Protein AF-A0A7S0WVF1-F1 (afdb_monomer)

Secondary structure (DSSP, 8-state):
-HHHHHHHHHHHHHHSSHHHHHHHHHHHHHHHHHHHHHHHTT-HHHHHHHHHHHHHHHHHHGGGGGGGHHHHHHHHHHHHH-TTSHHHHHHHHHHHHHHHHHTT------

Radius of gyration: 13.47 Å; Cα contacts (8 Å, |Δi|>4): 106; chains: 1; bounding box: 27×37×36 Å

pLDDT: mean 77.47, std 12.32, range [35.38, 89.81]

InterPro domains:
  IPR011989 Armadillo-like helical [G3DSA:1.25.10.10] (1-110)
  IPR016024 Armadillo-type fold [SSF48371] (3-109)
  IPR058584 Importin subunit beta-1/Transportin-1-like, TPR repeats [PF25574] (3-107)

Organism: NCBI:txid1411642

Structure (mmCIF, N/CA/C/O backbone):
data_AF-A0A7S0WVF1-F1
#
_entry.id   AF-A0A7S0WVF1-F1
#
loop_
_atom_site.group_PDB
_atom_site.id
_atom_site.type_symbol
_atom_site.label_atom_id
_atom_site.label_alt_id
_atom_site.label_comp_id
_atom_site.label_asym_id
_atom_site.label_entity_id
_atom_site.label_seq_id
_atom_site.pdbx_PDB_ins_code
_atom_site.Cartn_x
_atom_site.Cartn_y
_atom_site.Cartn_z
_atom_site.occupancy
_atom_site.B_iso_or_equiv
_atom_site.auth_seq_id
_atom_site.auth_comp_id
_atom_site.auth_asym_id
_atom_site.auth_atom_id
_atom_site.pdbx_PDB_model_num
ATOM 1 N N . GLY A 1 1 ? 12.583 8.312 -4.650 1.00 52.84 1 GLY A N 1
ATOM 2 C CA . GLY A 1 1 ? 13.574 8.838 -3.700 1.00 52.84 1 GLY A CA 1
ATOM 3 C C . GLY A 1 1 ? 12.963 9.369 -2.409 1.00 52.84 1 GLY A C 1
ATOM 4 O O . GLY A 1 1 ? 12.076 8.758 -1.831 1.00 52.84 1 GLY A O 1
ATOM 5 N N . LEU A 1 2 ? 13.446 10.523 -1.929 1.00 63.12 2 LEU A N 1
ATOM 6 C CA . LEU A 1 2 ? 13.332 10.927 -0.513 1.00 63.12 2 LEU A CA 1
ATOM 7 C C . LEU A 1 2 ? 11.907 11.205 -0.007 1.00 63.12 2 LEU A C 1
ATOM 9 O O . LEU A 1 2 ? 11.611 10.891 1.136 1.00 63.12 2 LEU A O 1
ATOM 13 N N . LEU A 1 3 ? 11.032 11.779 -0.837 1.00 64.44 3 LEU A N 1
ATOM 14 C CA . LEU A 1 3 ? 9.701 12.238 -0.409 1.00 64.44 3 LEU A CA 1
ATOM 15 C C . LEU A 1 3 ? 8.715 11.077 -0.201 1.00 64.44 3 LEU A C 1
ATOM 17 O O . LEU A 1 3 ? 7.878 11.108 0.695 1.00 64.44 3 LEU A O 1
ATOM 21 N N . CYS A 1 4 ? 8.833 10.029 -1.015 1.00 61.25 4 CYS A N 1
ATOM 22 C CA . CYS A 1 4 ? 7.987 8.851 -0.887 1.00 61.25 4 CYS A CA 1
ATOM 23 C C . CYS A 1 4 ? 8.503 7.905 0.210 1.00 61.25 4 CYS A C 1
ATOM 25 O O . CYS A 1 4 ? 7.710 7.383 0.987 1.00 61.25 4 CYS A O 1
ATOM 27 N N . GLY A 1 5 ? 9.830 7.809 0.377 1.00 63.06 5 GLY A N 1
ATOM 28 C CA . GLY A 1 5 ? 10.438 7.127 1.521 1.00 63.06 5 GLY A CA 1
ATOM 29 C C . GLY A 1 5 ? 10.099 7.781 2.867 1.00 63.06 5 GLY A C 1
ATOM 30 O O . GLY A 1 5 ? 9.786 7.079 3.825 1.00 63.06 5 GLY A O 1
ATOM 31 N N . THR A 1 6 ? 10.080 9.118 2.962 1.00 71.56 6 THR A N 1
ATOM 32 C CA . THR A 1 6 ? 9.617 9.790 4.190 1.00 71.56 6 THR A CA 1
ATOM 33 C C . THR A 1 6 ? 8.128 9.568 4.430 1.00 71.56 6 THR A C 1
ATOM 35 O O . THR A 1 6 ? 7.751 9.302 5.566 1.00 71.56 6 THR A O 1
ATOM 38 N N . LEU A 1 7 ? 7.288 9.602 3.389 1.00 64.88 7 LEU A N 1
ATOM 39 C CA . LEU A 1 7 ? 5.865 9.251 3.494 1.00 64.88 7 LEU A CA 1
ATOM 40 C C . LEU A 1 7 ? 5.660 7.821 4.004 1.00 64.88 7 LEU A C 1
ATOM 42 O O . LEU A 1 7 ? 4.883 7.627 4.933 1.00 64.88 7 LEU A O 1
ATOM 46 N N . GLN A 1 8 ? 6.386 6.843 3.460 1.00 66.19 8 GLN A N 1
ATOM 47 C CA . GLN A 1 8 ? 6.332 5.453 3.914 1.00 66.19 8 GLN A CA 1
ATOM 48 C C . GLN A 1 8 ? 6.675 5.341 5.406 1.00 66.19 8 GLN A C 1
ATOM 50 O O . GLN A 1 8 ? 5.918 4.741 6.167 1.00 66.19 8 GLN A O 1
ATOM 55 N N . VAL A 1 9 ? 7.784 5.950 5.839 1.00 72.69 9 VAL A N 1
ATOM 56 C CA . VAL A 1 9 ? 8.213 5.915 7.247 1.00 72.69 9 VAL A CA 1
ATOM 57 C C . VAL A 1 9 ? 7.201 6.619 8.150 1.00 72.69 9 VAL A C 1
ATOM 59 O O . VAL A 1 9 ? 6.922 6.128 9.239 1.00 72.69 9 VAL A O 1
ATOM 62 N N . ILE A 1 10 ? 6.616 7.732 7.706 1.00 72.81 10 ILE A N 1
ATOM 63 C CA . ILE A 1 10 ? 5.571 8.446 8.448 1.00 72.81 10 ILE A CA 1
ATOM 64 C C . ILE A 1 10 ? 4.326 7.566 8.594 1.00 72.81 10 ILE A C 1
ATOM 66 O O . ILE A 1 10 ? 3.825 7.432 9.704 1.00 72.81 10 ILE A O 1
ATOM 70 N N . ILE A 1 11 ? 3.856 6.930 7.517 1.00 68.56 11 ILE A N 1
ATOM 71 C CA . ILE A 1 11 ? 2.681 6.043 7.552 1.00 68.56 11 ILE A CA 1
ATOM 72 C C . ILE A 1 11 ? 2.929 4.859 8.493 1.00 68.56 11 ILE A C 1
ATOM 74 O O . ILE A 1 11 ? 2.068 4.537 9.306 1.00 68.56 11 ILE A O 1
ATOM 78 N N . GLN A 1 12 ? 4.115 4.247 8.436 1.00 70.75 12 GLN A N 1
ATOM 79 C CA . GLN A 1 12 ? 4.466 3.117 9.299 1.00 70.75 12 GLN A CA 1
ATOM 80 C C . GLN A 1 12 ? 4.604 3.529 10.771 1.00 70.75 12 GLN A C 1
ATOM 82 O O . GLN A 1 12 ? 4.009 2.904 11.641 1.00 70.75 12 GLN A O 1
ATOM 87 N N . ARG A 1 13 ? 5.351 4.598 11.065 1.00 69.12 13 ARG A N 1
ATOM 88 C CA . ARG A 1 13 ? 5.628 5.042 12.442 1.00 69.12 13 ARG A CA 1
ATOM 89 C C . ARG A 1 13 ? 4.419 5.681 13.119 1.00 69.12 13 ARG A C 1
ATOM 91 O O . ARG A 1 13 ? 4.204 5.456 14.301 1.00 69.12 13 ARG A O 1
ATOM 98 N N . LEU A 1 14 ? 3.622 6.458 12.386 1.00 62.50 14 LEU A N 1
ATOM 99 C CA . LEU A 1 14 ? 2.383 7.042 12.912 1.00 62.50 14 LEU A CA 1
ATOM 100 C C . LEU A 1 14 ? 1.217 6.044 12.913 1.00 62.50 14 LEU A C 1
ATOM 102 O O . LEU A 1 14 ? 0.206 6.290 13.558 1.00 62.50 14 LEU A O 1
ATOM 106 N N . GLY A 1 15 ? 1.332 4.922 12.201 1.00 60.00 15 GLY A N 1
ATOM 107 C CA . GLY A 1 15 ? 0.373 3.822 12.278 1.00 60.00 15 GLY A CA 1
ATOM 108 C C . GLY A 1 15 ? 0.525 2.949 13.531 1.00 60.00 15 GLY A C 1
ATOM 109 O O . GLY A 1 15 ? -0.417 2.244 13.886 1.00 60.00 15 GLY A O 1
ATOM 110 N N . GLU A 1 16 ? 1.682 2.999 14.202 1.00 66.69 16 GLU A N 1
ATOM 111 C CA . GLU A 1 16 ? 1.995 2.213 15.408 1.00 66.69 16 GLU A CA 1
ATOM 112 C C . GLU A 1 16 ? 1.367 2.798 16.692 1.00 66.69 16 GLU A C 1
ATOM 114 O O . GLU A 1 16 ? 1.127 2.060 17.647 1.00 66.69 16 GLU A O 1
ATOM 119 N N . GLU A 1 17 ? 1.061 4.101 16.723 1.00 69.81 17 GLU A N 1
ATOM 120 C CA . GLU A 1 17 ? 0.408 4.775 17.854 1.00 69.81 17 GLU A CA 1
ATOM 121 C C . GLU A 1 17 ? -1.088 5.013 17.586 1.00 69.81 17 GLU A C 1
ATOM 123 O O . GLU A 1 17 ? -1.475 5.676 16.626 1.00 69.81 17 GLU A O 1
ATOM 128 N N . GLU A 1 18 ? -1.960 4.545 18.485 1.00 60.78 18 GLU A N 1
ATOM 129 C CA . GLU A 1 18 ? -3.423 4.629 18.310 1.00 60.78 18 GLU A CA 1
ATOM 130 C C . GLU A 1 18 ? -3.936 6.080 18.170 1.00 60.78 18 GLU A C 1
ATOM 132 O O . GLU A 1 18 ? -4.901 6.344 17.452 1.00 60.78 18 GLU A O 1
ATOM 137 N N . GLN A 1 19 ? -3.261 7.047 18.807 1.00 63.47 19 GLN A N 1
ATOM 138 C CA . GLN A 1 19 ? -3.597 8.475 18.706 1.00 63.47 19 GLN A CA 1
ATOM 139 C C . GLN A 1 19 ? -3.296 9.077 17.327 1.00 63.47 19 GLN A C 1
ATOM 141 O O . GLN A 1 19 ? -4.019 9.969 16.882 1.00 63.47 19 GLN A O 1
ATOM 146 N N . THR A 1 20 ? -2.250 8.613 16.645 1.00 65.62 20 THR A N 1
ATOM 147 C CA . THR A 1 20 ? -1.801 9.150 15.350 1.00 65.62 20 THR A CA 1
ATOM 148 C C . THR A 1 20 ? -2.352 8.348 14.172 1.00 65.62 20 THR A C 1
ATOM 150 O O . THR A 1 20 ? -2.633 8.930 13.119 1.00 65.62 20 THR A O 1
ATOM 153 N N . LYS A 1 21 ? -2.670 7.067 14.382 1.00 71.19 21 LYS A N 1
ATOM 154 C CA . LYS A 1 21 ? -3.373 6.195 13.432 1.00 71.19 21 LYS A CA 1
ATOM 155 C C . LYS A 1 21 ? -4.664 6.815 12.895 1.00 71.19 21 LYS A C 1
ATOM 157 O O . LYS A 1 21 ? -4.885 6.818 11.687 1.00 71.19 21 LYS A O 1
ATOM 162 N N . GLN A 1 22 ? -5.493 7.404 13.760 1.00 74.00 22 GLN A N 1
ATOM 163 C CA . GLN A 1 22 ? -6.744 8.057 13.344 1.00 74.00 22 GLN A CA 1
ATOM 164 C C . GLN A 1 22 ? -6.510 9.247 12.400 1.00 74.00 22 GLN A C 1
ATOM 166 O O . GLN A 1 22 ? -7.252 9.419 11.434 1.00 74.00 22 GLN A O 1
ATOM 171 N N . ALA A 1 23 ? -5.461 10.042 12.628 1.00 76.62 23 ALA A N 1
ATOM 172 C CA . ALA A 1 23 ? -5.131 11.170 11.758 1.00 76.62 23 ALA A CA 1
ATOM 173 C C . ALA A 1 23 ? -4.669 10.700 10.368 1.00 76.62 23 ALA A C 1
ATOM 175 O O . ALA A 1 23 ? -5.058 11.279 9.353 1.00 76.62 23 ALA A O 1
ATOM 176 N N . VAL A 1 24 ? -3.886 9.617 10.306 1.00 74.69 24 VAL A N 1
ATOM 177 C CA . VAL A 1 24 ? -3.455 9.034 9.026 1.00 74.69 24 VAL A CA 1
ATOM 178 C C . VAL A 1 24 ? -4.633 8.392 8.290 1.00 74.69 24 VAL A C 1
ATOM 180 O O . VAL A 1 24 ? -4.753 8.563 7.079 1.00 74.69 24 VAL A O 1
ATOM 183 N N . LEU A 1 25 ? -5.552 7.730 9.000 1.00 80.06 25 LEU A N 1
ATOM 184 C CA . LEU A 1 25 ? -6.777 7.183 8.408 1.00 80.06 25 LEU A CA 1
ATOM 185 C C . LEU A 1 25 ? -7.667 8.280 7.806 1.00 80.06 25 LEU A C 1
ATOM 187 O O . LEU A 1 25 ? -8.171 8.102 6.699 1.00 80.06 25 LEU A O 1
ATOM 191 N N . GLN A 1 26 ? -7.797 9.439 8.461 1.00 84.88 26 GLN A N 1
ATOM 192 C CA . GLN A 1 26 ? -8.512 10.596 7.898 1.00 84.88 26 GLN A CA 1
ATOM 193 C C . GLN A 1 26 ? -7.854 11.139 6.621 1.00 84.88 26 GLN A C 1
ATOM 195 O O . GLN A 1 26 ? -8.545 11.617 5.724 1.00 84.88 26 GLN A O 1
ATOM 200 N N . ALA A 1 27 ? -6.526 11.054 6.519 1.00 83.81 27 ALA A N 1
ATOM 201 C CA . ALA A 1 27 ? -5.772 11.487 5.344 1.00 83.81 27 ALA A CA 1
ATOM 202 C C . ALA A 1 27 ? -5.612 10.394 4.267 1.00 83.81 27 ALA A C 1
ATOM 204 O O . ALA A 1 27 ? -5.112 10.685 3.178 1.00 83.81 27 ALA A O 1
ATOM 205 N N . SER A 1 28 ? -6.024 9.154 4.547 1.00 85.19 28 SER A N 1
ATOM 206 C CA . SER A 1 28 ? -5.718 7.970 3.731 1.00 85.19 28 SER A CA 1
ATOM 207 C C . SER A 1 28 ? -6.160 8.101 2.273 1.00 85.19 28 SER A C 1
ATOM 209 O O . SER A 1 28 ? -5.389 7.787 1.369 1.00 85.19 28 SER A O 1
ATOM 211 N N . GLU A 1 29 ? -7.351 8.647 2.026 1.00 85.06 29 GLU A N 1
ATOM 212 C CA . GLU A 1 29 ? -7.871 8.860 0.674 1.00 85.06 29 GLU A CA 1
ATOM 213 C C . GLU A 1 29 ? -7.020 9.867 -0.115 1.00 85.06 29 GLU A C 1
ATOM 215 O O . GLU A 1 29 ? -6.677 9.637 -1.276 1.00 85.06 29 GLU A O 1
ATOM 220 N N . SER A 1 30 ? -6.608 10.961 0.532 1.00 88.50 30 SER A N 1
ATOM 221 C CA . SER A 1 30 ? -5.739 11.971 -0.087 1.00 88.50 30 SER A CA 1
ATOM 222 C C . SER A 1 30 ? -4.350 11.407 -0.387 1.00 88.50 30 SER A C 1
ATOM 224 O O . SER A 1 30 ? -3.791 11.664 -1.455 1.00 88.50 30 SER A O 1
ATOM 226 N N . ILE A 1 31 ? -3.803 10.605 0.531 1.00 87.56 31 ILE A N 1
ATOM 227 C CA . ILE A 1 31 ? -2.514 9.928 0.351 1.00 87.56 31 ILE A CA 1
ATOM 228 C C . ILE A 1 31 ? -2.597 8.953 -0.827 1.00 87.56 31 ILE A C 1
ATOM 230 O O . ILE A 1 31 ? -1.741 8.996 -1.711 1.00 87.56 31 ILE A O 1
ATOM 234 N N . LEU A 1 32 ? -3.649 8.134 -0.897 1.00 89.69 32 LEU A N 1
ATOM 235 C CA . LEU A 1 32 ? -3.858 7.195 -1.995 1.00 89.69 32 LEU A CA 1
ATOM 236 C C . LEU A 1 32 ? -3.918 7.910 -3.352 1.00 89.69 32 LEU A C 1
ATOM 238 O O . LEU A 1 32 ? -3.234 7.503 -4.288 1.00 89.69 32 LEU A O 1
ATOM 242 N N . GLN A 1 33 ? -4.686 8.998 -3.465 1.00 89.69 33 GLN A N 1
ATOM 243 C CA . GLN A 1 33 ? -4.780 9.762 -4.714 1.00 89.69 33 GLN A CA 1
ATOM 244 C C . GLN A 1 33 ? -3.423 10.318 -5.171 1.00 89.69 33 GLN A C 1
ATOM 246 O O . GLN A 1 33 ? -3.133 10.340 -6.370 1.00 89.69 33 GLN A O 1
ATOM 251 N N . LEU A 1 34 ? -2.587 10.776 -4.234 1.00 87.31 34 LEU A N 1
ATOM 252 C CA . LEU A 1 34 ? -1.240 11.260 -4.542 1.00 87.31 34 LEU A CA 1
ATOM 253 C C . LEU A 1 34 ? -0.322 10.126 -5.005 1.00 87.31 34 LEU A C 1
ATOM 255 O O . LEU A 1 34 ? 0.400 10.300 -5.988 1.00 87.31 34 LEU A O 1
ATOM 259 N N . LEU A 1 35 ? -0.382 8.967 -4.343 1.00 86.69 35 LEU A N 1
ATOM 260 C CA . LEU A 1 35 ? 0.387 7.783 -4.729 1.00 86.69 35 LEU A CA 1
ATOM 261 C C . LEU A 1 35 ? -0.001 7.295 -6.129 1.00 86.69 35 LEU A C 1
ATOM 263 O O . LEU A 1 35 ? 0.879 7.058 -6.951 1.00 86.69 35 LEU A O 1
ATOM 267 N N . LEU A 1 36 ? -1.298 7.225 -6.441 1.00 87.62 36 LEU A N 1
ATOM 268 C CA . LEU A 1 36 ? -1.781 6.802 -7.761 1.00 87.62 36 LEU A CA 1
ATOM 269 C C . LEU A 1 36 ? -1.284 7.720 -8.884 1.00 87.62 36 LEU A C 1
ATOM 271 O O . LEU A 1 36 ? -0.747 7.234 -9.877 1.00 87.62 36 LEU A O 1
ATOM 275 N N . LYS A 1 37 ? -1.375 9.045 -8.706 1.00 86.12 37 LYS A N 1
ATOM 276 C CA . LYS A 1 37 ? -0.842 10.019 -9.679 1.00 86.12 37 LYS A CA 1
ATOM 277 C C . LYS A 1 37 ? 0.657 9.849 -9.906 1.00 86.12 37 LYS A C 1
ATOM 279 O O . LYS A 1 37 ? 1.155 10.054 -11.010 1.00 86.12 37 LYS A O 1
ATOM 284 N N . LEU A 1 38 ? 1.385 9.505 -8.850 1.00 83.81 38 LEU A N 1
ATOM 285 C CA . LEU A 1 38 ? 2.827 9.350 -8.903 1.00 83.81 38 LEU A CA 1
ATOM 286 C C . LEU A 1 38 ? 3.239 8.043 -9.599 1.00 83.81 38 LEU A C 1
ATOM 288 O O . LEU A 1 38 ? 4.179 8.049 -10.392 1.00 83.81 38 LEU A O 1
ATOM 292 N N . LEU A 1 39 ? 2.485 6.963 -9.384 1.00 82.38 39 LEU A N 1
ATOM 293 C CA . LEU A 1 39 ? 2.636 5.704 -10.120 1.00 82.38 39 LEU A CA 1
ATOM 294 C C . LEU A 1 39 ? 2.324 5.884 -11.617 1.00 82.38 39 LEU A C 1
ATOM 296 O O . LEU A 1 39 ? 3.057 5.376 -12.467 1.00 82.38 39 LEU A O 1
ATOM 300 N N . GLU A 1 40 ? 1.308 6.682 -11.957 1.00 82.56 40 GLU A N 1
ATOM 301 C CA . GLU A 1 40 ? 0.955 7.001 -13.348 1.00 82.56 40 GLU A CA 1
ATOM 302 C C . GLU A 1 40 ? 2.014 7.826 -14.087 1.00 82.56 40 GLU A C 1
ATOM 304 O O . GLU A 1 40 ? 2.156 7.684 -15.302 1.00 82.56 40 GLU A O 1
ATOM 309 N N . ALA A 1 41 ? 2.778 8.656 -13.372 1.00 77.00 41 ALA A N 1
ATOM 310 C CA . ALA A 1 41 ? 3.809 9.508 -13.960 1.00 77.00 41 ALA A CA 1
ATOM 311 C C . ALA A 1 41 ? 5.043 8.736 -14.481 1.00 77.00 41 ALA A C 1
ATOM 313 O O . ALA A 1 41 ? 5.884 9.339 -15.145 1.00 77.00 41 ALA A O 1
ATOM 314 N N . GLN A 1 42 ? 5.160 7.426 -14.203 1.00 64.38 42 GLN A N 1
ATOM 315 C CA . GLN A 1 42 ? 6.211 6.519 -14.713 1.00 64.38 42 GLN A CA 1
ATOM 316 C C . GLN A 1 42 ? 7.666 6.994 -14.501 1.00 64.38 42 GLN A C 1
ATOM 318 O O . GLN A 1 42 ? 8.579 6.583 -15.214 1.00 64.38 42 GLN A O 1
ATOM 323 N N . ALA A 1 43 ? 7.923 7.840 -13.501 1.00 62.56 43 ALA A N 1
ATOM 324 C CA . ALA A 1 43 ? 9.287 8.192 -13.119 1.00 62.56 43 ALA A CA 1
ATOM 325 C C . ALA A 1 43 ? 9.923 7.016 -12.351 1.00 62.56 43 ALA A C 1
ATOM 327 O O . ALA A 1 43 ? 9.577 6.765 -11.197 1.00 62.56 43 ALA A O 1
ATOM 328 N N . THR A 1 44 ? 10.852 6.302 -12.992 1.00 58.22 44 THR A N 1
ATOM 329 C CA . THR A 1 44 ? 11.439 5.025 -12.528 1.00 58.22 44 THR A CA 1
ATOM 330 C C . THR A 1 44 ? 11.970 5.068 -11.090 1.00 58.22 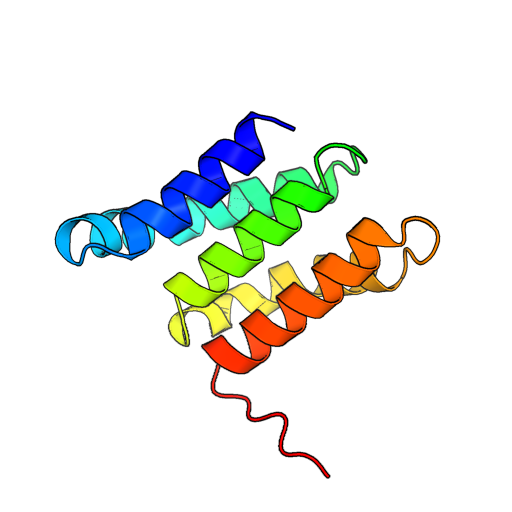44 THR A C 1
ATOM 332 O O . THR A 1 44 ? 11.652 4.202 -10.286 1.00 58.22 44 THR A O 1
ATOM 335 N N . ALA A 1 45 ? 12.668 6.138 -10.699 1.00 56.34 45 ALA A N 1
ATOM 336 C CA . ALA A 1 45 ? 13.225 6.294 -9.347 1.00 56.34 45 ALA A CA 1
ATOM 337 C C . ALA A 1 45 ? 12.210 6.710 -8.260 1.00 56.34 45 ALA A C 1
ATOM 339 O O . ALA A 1 45 ? 12.614 7.069 -7.154 1.00 56.34 45 ALA A O 1
ATOM 340 N N . VAL A 1 46 ? 10.919 6.794 -8.583 1.00 63.19 46 VAL A N 1
ATOM 341 C CA . VAL A 1 46 ? 9.849 7.153 -7.634 1.00 63.19 46 VAL A CA 1
ATOM 342 C C . VAL A 1 46 ? 8.772 6.065 -7.574 1.00 63.19 46 VAL A C 1
ATOM 344 O O . VAL A 1 46 ? 7.934 6.072 -6.676 1.00 63.19 46 VAL A O 1
ATOM 347 N N . HIS A 1 47 ? 8.804 5.119 -8.514 1.00 72.56 47 HIS A N 1
ATOM 348 C CA . HIS A 1 47 ? 7.804 4.069 -8.653 1.00 72.56 47 HIS A CA 1
ATOM 349 C C . HIS A 1 47 ? 7.918 3.023 -7.533 1.00 72.56 47 HIS A C 1
ATOM 351 O O . HIS A 1 47 ? 6.913 2.644 -6.939 1.00 72.56 47 HIS A O 1
ATOM 357 N N . GLU A 1 48 ? 9.141 2.618 -7.179 1.00 76.69 48 GLU A N 1
ATOM 358 C CA . GLU A 1 48 ? 9.397 1.625 -6.126 1.00 76.69 48 GLU A CA 1
ATOM 359 C C . GLU A 1 48 ? 8.950 2.106 -4.744 1.00 76.69 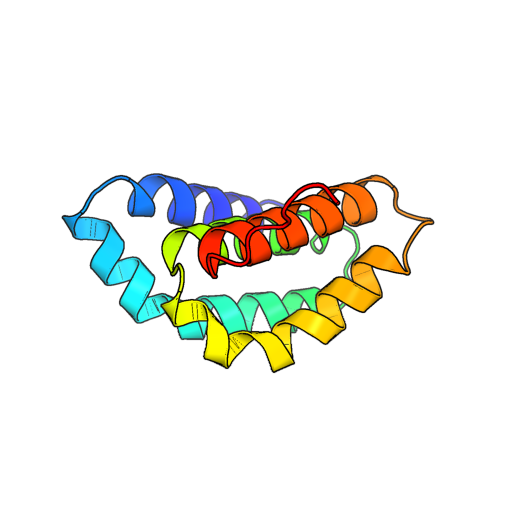48 GLU A C 1
ATOM 361 O O . GLU A 1 48 ? 8.220 1.404 -4.043 1.00 76.69 48 GLU A O 1
ATOM 366 N N . GLU A 1 49 ? 9.333 3.324 -4.351 1.00 78.62 49 GLU A N 1
ATOM 367 C CA . GLU A 1 49 ? 8.950 3.836 -3.035 1.00 78.62 49 GLU A CA 1
ATOM 368 C C . GLU A 1 49 ? 7.453 4.152 -2.954 1.00 78.62 49 GLU A C 1
ATOM 370 O O . GLU A 1 49 ? 6.865 4.039 -1.880 1.00 78.62 49 GLU A O 1
ATOM 375 N N . ALA A 1 50 ? 6.812 4.486 -4.079 1.00 84.38 50 ALA A N 1
ATOM 376 C CA . ALA A 1 50 ? 5.363 4.667 -4.136 1.00 84.38 50 ALA A CA 1
ATOM 377 C C . ALA A 1 50 ? 4.603 3.367 -3.920 1.00 84.38 50 ALA A C 1
ATOM 379 O O . ALA A 1 50 ? 3.605 3.363 -3.199 1.00 84.38 50 ALA A O 1
ATOM 380 N N . LEU A 1 51 ? 5.092 2.265 -4.488 1.00 86.00 51 LEU A N 1
ATOM 381 C CA . LEU A 1 51 ? 4.533 0.941 -4.240 1.00 86.00 51 LEU A CA 1
ATOM 382 C C . LEU A 1 51 ? 4.728 0.520 -2.775 1.00 86.00 51 LEU A C 1
ATOM 384 O O . LEU A 1 51 ? 3.792 0.021 -2.157 1.00 86.00 51 LEU A O 1
ATOM 388 N N . LEU A 1 52 ? 5.892 0.795 -2.179 1.00 86.19 52 LEU A N 1
ATOM 389 C CA . LEU A 1 52 ? 6.125 0.527 -0.753 1.00 86.19 52 LEU A CA 1
ATOM 390 C C . LEU A 1 52 ? 5.219 1.361 0.167 1.00 86.19 52 LEU A C 1
ATOM 392 O O . LEU A 1 52 ? 4.653 0.835 1.128 1.00 86.19 52 LEU A O 1
ATOM 396 N N . ALA A 1 53 ? 5.056 2.655 -0.120 1.00 87.31 53 ALA A N 1
ATOM 397 C CA . ALA A 1 53 ? 4.152 3.528 0.627 1.00 87.31 53 ALA A CA 1
ATOM 398 C C . ALA A 1 53 ? 2.684 3.093 0.478 1.00 87.31 53 ALA A C 1
ATOM 400 O O . ALA A 1 53 ? 1.918 3.166 1.440 1.00 87.31 53 ALA A O 1
ATOM 401 N N . LEU A 1 54 ? 2.305 2.601 -0.705 1.00 89.56 54 LEU A N 1
ATOM 402 C CA . LEU A 1 54 ? 0.987 2.031 -0.962 1.00 89.56 54 LEU A CA 1
ATOM 403 C C . LEU A 1 54 ? 0.747 0.767 -0.126 1.00 89.56 54 LEU A C 1
ATOM 405 O O . LEU A 1 54 ? -0.293 0.683 0.522 1.00 89.56 54 LEU A O 1
ATOM 409 N N . GLY A 1 55 ? 1.706 -0.164 -0.075 1.00 88.19 55 GLY A N 1
ATOM 410 C CA . GLY A 1 55 ? 1.627 -1.358 0.779 1.00 88.19 55 GLY A CA 1
ATOM 411 C C . GLY A 1 55 ? 1.431 -1.011 2.259 1.00 88.19 55 GLY A C 1
ATOM 412 O O . GLY A 1 55 ? 0.524 -1.522 2.916 1.00 88.19 55 GLY A O 1
ATOM 413 N N . ALA A 1 56 ? 2.189 -0.031 2.767 1.00 87.44 56 ALA A N 1
ATOM 414 C CA . ALA A 1 56 ? 2.022 0.464 4.136 1.00 87.44 56 ALA A CA 1
ATOM 415 C C . ALA A 1 56 ? 0.632 1.081 4.387 1.00 87.44 56 ALA A C 1
ATOM 417 O O . ALA A 1 56 ? 0.043 0.865 5.446 1.00 87.44 56 ALA A O 1
ATOM 418 N N . LEU A 1 57 ? 0.090 1.831 3.420 1.00 87.94 57 LEU A N 1
ATOM 419 C CA . LEU A 1 57 ? -1.252 2.408 3.517 1.00 87.94 57 LEU A CA 1
ATOM 420 C C . LEU A 1 57 ? -2.337 1.322 3.526 1.00 87.94 57 LEU A C 1
ATOM 422 O O . LEU A 1 57 ? -3.269 1.403 4.322 1.00 87.94 57 LEU A O 1
ATOM 426 N N . ILE A 1 58 ? -2.199 0.298 2.682 1.00 88.81 58 ILE A N 1
ATOM 427 C CA . ILE A 1 58 ? -3.104 -0.859 2.632 1.00 88.81 58 ILE A CA 1
ATOM 428 C C . ILE A 1 58 ? -3.127 -1.574 3.984 1.00 88.81 58 ILE A C 1
ATOM 430 O O . ILE A 1 58 ? -4.201 -1.788 4.546 1.00 88.81 58 ILE A O 1
ATOM 434 N N . ALA A 1 59 ? -1.949 -1.880 4.536 1.00 86.19 59 ALA A N 1
ATOM 435 C CA . ALA A 1 59 ? -1.825 -2.539 5.833 1.00 86.19 59 ALA A CA 1
ATOM 436 C C . ALA A 1 59 ? -2.434 -1.706 6.976 1.00 86.19 59 ALA A C 1
ATOM 438 O O . ALA A 1 59 ? -3.029 -2.261 7.899 1.00 86.19 59 ALA A O 1
ATOM 439 N N . LEU A 1 60 ? -2.316 -0.376 6.909 1.00 86.19 60 LEU A N 1
ATOM 440 C CA . LEU A 1 60 ? -2.875 0.532 7.909 1.00 86.19 60 LEU A CA 1
ATOM 441 C C . LEU A 1 60 ? -4.406 0.638 7.834 1.00 86.19 60 LEU A C 1
ATOM 443 O O . LEU A 1 60 ? -5.068 0.683 8.873 1.00 86.19 60 LEU A O 1
ATOM 447 N N . VAL A 1 61 ? -4.958 0.724 6.621 1.00 87.75 61 VAL A N 1
ATOM 448 C CA . VAL A 1 61 ? -6.402 0.891 6.385 1.00 87.75 61 VAL A CA 1
ATOM 449 C C . VAL A 1 61 ? -7.160 -0.428 6.589 1.00 87.75 61 VAL A C 1
ATOM 451 O O . VAL A 1 61 ? -8.291 -0.411 7.078 1.00 87.75 61 VAL A O 1
ATOM 454 N N . GLY A 1 62 ? -6.548 -1.570 6.262 1.00 86.38 62 GLY A N 1
ATOM 455 C CA . GLY A 1 62 ? -7.159 -2.890 6.433 1.00 86.38 62 GLY A CA 1
ATOM 456 C C . GLY A 1 62 ? -8.365 -3.108 5.512 1.00 86.38 62 GLY A C 1
ATOM 457 O O . GLY A 1 62 ? -8.384 -2.651 4.370 1.00 86.38 62 GLY A O 1
ATOM 458 N N . GLU A 1 63 ? -9.404 -3.778 6.014 1.00 86.25 63 GLU A N 1
ATOM 459 C CA . GLU A 1 63 ? -10.594 -4.156 5.230 1.00 86.25 63 GLU A CA 1
ATOM 460 C C . GLU A 1 63 ? -11.315 -2.954 4.597 1.00 86.25 63 GLU A C 1
ATOM 462 O O . GLU A 1 63 ? -11.910 -3.065 3.522 1.00 86.25 63 GLU A O 1
ATOM 467 N N . ALA A 1 64 ? -11.206 -1.774 5.217 1.00 86.38 64 ALA A N 1
ATOM 468 C CA . ALA A 1 64 ? -11.781 -0.533 4.704 1.00 86.38 64 ALA A CA 1
ATOM 469 C C . ALA A 1 64 ? -11.146 -0.069 3.378 1.00 86.38 64 ALA A C 1
ATOM 471 O O . ALA A 1 64 ? -11.659 0.854 2.748 1.00 86.38 64 ALA A O 1
ATOM 472 N N . PHE A 1 65 ? -10.062 -0.711 2.928 1.00 86.75 65 PHE A N 1
ATOM 473 C CA . PHE A 1 65 ? -9.394 -0.420 1.662 1.00 86.75 65 PHE A CA 1
ATOM 474 C C . PHE A 1 65 ? -10.124 -1.013 0.445 1.00 86.75 65 PHE A C 1
ATOM 476 O O . PHE A 1 65 ? -9.856 -0.618 -0.690 1.00 86.75 65 PHE A O 1
ATOM 483 N N . ALA A 1 66 ? -11.077 -1.931 0.641 1.00 87.25 66 ALA A N 1
ATOM 484 C CA . ALA A 1 66 ? -11.798 -2.599 -0.448 1.00 87.25 66 ALA A CA 1
ATOM 485 C C . ALA A 1 66 ? -12.365 -1.656 -1.543 1.00 87.25 66 ALA A C 1
ATOM 487 O O . ALA A 1 66 ? -12.214 -1.977 -2.725 1.00 87.25 66 ALA A O 1
ATOM 488 N N . PRO A 1 67 ? -12.949 -0.478 -1.227 1.00 89.81 67 PRO A N 1
ATOM 489 C CA . PRO A 1 67 ? -13.461 0.451 -2.242 1.00 89.81 67 PRO A CA 1
ATOM 490 C C . PRO A 1 67 ? -12.372 1.041 -3.150 1.00 89.81 67 PRO A C 1
ATOM 492 O O . PRO A 1 67 ? -12.665 1.487 -4.259 1.00 89.81 67 PRO A O 1
ATOM 495 N N . SER A 1 68 ? -11.118 1.047 -2.694 1.00 88.88 68 SER A N 1
ATOM 496 C CA . SER A 1 68 ? -9.968 1.612 -3.402 1.00 88.88 68 SER A CA 1
ATOM 497 C C . SER A 1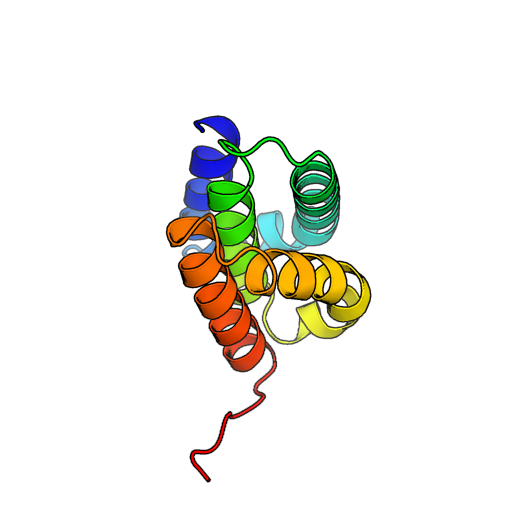 68 ? -9.334 0.650 -4.415 1.00 88.88 68 SER A C 1
ATOM 499 O O . SER A 1 68 ? -8.560 1.081 -5.273 1.00 88.88 68 SER A O 1
ATOM 501 N N . LEU A 1 69 ? -9.684 -0.639 -4.364 1.00 86.06 69 LEU A N 1
ATOM 502 C CA . LEU A 1 69 ? -9.135 -1.686 -5.231 1.00 86.06 69 LEU A CA 1
ATOM 503 C C . LEU A 1 69 ? -9.212 -1.397 -6.738 1.00 86.06 69 LEU A C 1
ATOM 505 O O . LEU A 1 69 ? -8.195 -1.591 -7.409 1.00 86.06 69 LEU A O 1
ATOM 509 N N . PRO A 1 70 ? -10.340 -0.912 -7.305 1.00 87.94 70 PRO A N 1
ATOM 510 C CA . PRO A 1 70 ? -10.441 -0.677 -8.747 1.00 87.94 70 PRO A CA 1
ATOM 511 C C . PRO A 1 70 ? -9.420 0.339 -9.272 1.00 87.94 70 PRO A C 1
ATOM 513 O O . PRO A 1 70 ? -9.062 0.299 -10.445 1.00 87.94 70 PRO A O 1
ATOM 516 N N . PHE A 1 71 ? -8.940 1.238 -8.411 1.00 88.75 71 PHE A N 1
ATOM 517 C CA . PHE A 1 71 ? -7.938 2.243 -8.765 1.00 88.75 71 PHE A CA 1
ATOM 518 C C . PHE A 1 71 ? -6.506 1.716 -8.625 1.00 88.75 71 PHE A C 1
ATOM 520 O O . PHE A 1 71 ? -5.608 2.157 -9.340 1.00 88.75 71 PHE A O 1
ATOM 527 N N . VAL A 1 72 ? -6.293 0.761 -7.718 1.00 86.88 72 VAL A N 1
ATOM 528 C CA . VAL A 1 72 ? -4.977 0.186 -7.414 1.00 86.88 72 VAL A CA 1
ATOM 529 C C . VAL A 1 72 ? -4.624 -0.964 -8.352 1.00 86.88 72 VAL A C 1
ATOM 531 O O . VAL A 1 72 ? -3.480 -1.046 -8.800 1.00 86.88 72 VAL A O 1
ATOM 534 N N . PHE A 1 73 ? -5.591 -1.814 -8.711 1.00 86.81 73 PHE A N 1
ATOM 535 C CA . PHE A 1 73 ? -5.358 -2.969 -9.586 1.00 86.81 73 PHE A CA 1
ATOM 536 C C . PHE A 1 73 ? -4.643 -2.626 -10.903 1.00 86.81 73 PHE A C 1
A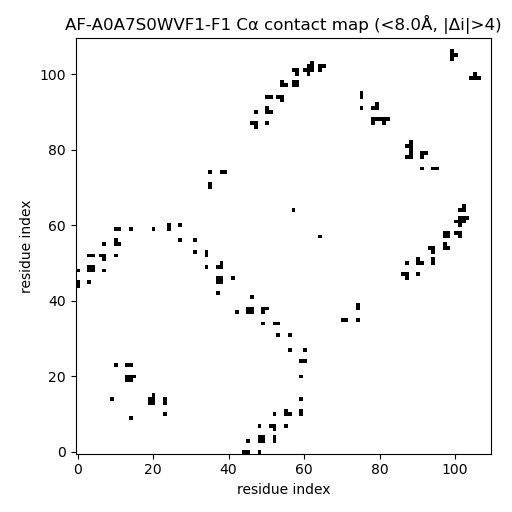TOM 538 O O . PHE A 1 73 ? -3.657 -3.296 -11.207 1.00 86.81 73 PHE A O 1
ATOM 545 N N . PRO A 1 74 ? -5.012 -1.559 -11.641 1.00 88.50 74 PRO A N 1
ATOM 546 C CA . PRO A 1 74 ? -4.306 -1.195 -12.868 1.00 88.50 74 PRO A CA 1
ATOM 547 C C . PRO A 1 74 ? -2.826 -0.852 -12.653 1.00 88.50 74 PRO A C 1
ATOM 549 O O . PRO A 1 74 ? -2.017 -1.022 -13.561 1.00 88.50 74 PRO A O 1
ATOM 552 N N . GLN A 1 75 ? -2.455 -0.340 -11.474 1.00 85.69 75 GLN A N 1
ATOM 553 C CA . GLN A 1 75 ? -1.055 -0.044 -11.149 1.00 85.69 75 GLN A CA 1
ATOM 554 C C . GLN A 1 75 ? -0.297 -1.322 -10.776 1.00 85.69 75 GLN A C 1
ATOM 556 O O . GLN A 1 75 ? 0.838 -1.505 -11.207 1.00 85.69 75 GLN A O 1
ATOM 561 N N . VAL A 1 76 ? -0.946 -2.235 -10.049 1.00 85.56 76 VAL A N 1
ATOM 562 C CA . VAL A 1 76 ? -0.393 -3.558 -9.721 1.00 85.56 76 VAL A CA 1
ATOM 563 C C . VAL A 1 76 ? -0.145 -4.375 -10.991 1.00 85.56 76 VAL A C 1
ATOM 565 O O . VAL A 1 76 ? 0.944 -4.911 -11.169 1.00 85.56 76 VAL A O 1
ATOM 568 N N . GLU A 1 77 ? -1.104 -4.427 -11.918 1.00 85.94 77 GLU A N 1
ATOM 569 C CA . GLU A 1 77 ? -0.936 -5.129 -13.198 1.00 85.94 77 GLU A CA 1
ATOM 570 C C . GLU A 1 77 ? 0.242 -4.572 -14.007 1.00 85.94 77 GLU A C 1
ATOM 572 O O . GLU A 1 77 ? 1.050 -5.339 -14.530 1.00 85.94 77 GLU A O 1
ATOM 577 N N . LYS A 1 78 ? 0.388 -3.241 -14.063 1.00 83.94 78 LYS A N 1
ATOM 578 C CA . LYS A 1 78 ? 1.533 -2.587 -14.716 1.00 83.94 78 LYS A CA 1
ATOM 57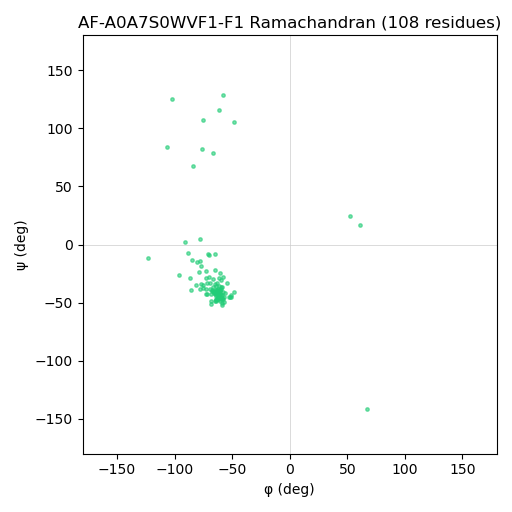9 C C . LYS A 1 78 ? 2.861 -2.944 -14.047 1.00 83.94 78 LYS A C 1
ATOM 581 O O . LYS A 1 78 ? 3.814 -3.264 -14.753 1.00 83.94 78 LYS A O 1
ATOM 586 N N . GLY A 1 79 ? 2.921 -2.912 -12.714 1.00 79.12 79 GLY A N 1
ATOM 587 C CA . GLY A 1 79 ? 4.120 -3.275 -11.955 1.00 79.12 79 GLY A CA 1
ATOM 588 C C . GLY A 1 79 ? 4.529 -4.737 -12.163 1.00 79.12 79 GLY A C 1
ATOM 589 O O . GLY A 1 79 ? 5.708 -5.025 -12.354 1.00 79.12 79 GLY A O 1
ATOM 590 N N . LEU A 1 80 ? 3.556 -5.654 -12.228 1.00 81.94 80 LEU A N 1
ATOM 591 C CA . LEU A 1 80 ? 3.797 -7.073 -12.517 1.00 81.94 80 LEU A CA 1
ATOM 592 C C . LEU A 1 80 ? 4.193 -7.329 -13.979 1.00 81.94 80 LEU A C 1
ATOM 594 O O . LEU A 1 80 ? 4.981 -8.234 -14.251 1.00 81.94 80 LEU A O 1
ATOM 598 N N . ALA A 1 81 ? 3.674 -6.540 -14.923 1.00 81.38 81 ALA A N 1
ATOM 599 C CA . ALA A 1 81 ? 4.039 -6.636 -16.335 1.00 81.38 81 ALA A CA 1
ATOM 600 C C . ALA A 1 81 ? 5.452 -6.094 -16.626 1.00 81.38 81 ALA A C 1
ATOM 602 O O . ALA A 1 81 ? 6.068 -6.482 -17.620 1.00 81.38 81 ALA A O 1
ATOM 603 N N . ASN A 1 82 ? 5.986 -5.217 -15.769 1.00 75.69 82 ASN A N 1
ATOM 604 C CA . ASN A 1 82 ? 7.314 -4.632 -15.929 1.00 75.69 82 ASN A CA 1
ATOM 605 C C . ASN A 1 82 ? 8.425 -5.541 -15.366 1.00 75.69 82 ASN A C 1
ATOM 607 O O . ASN A 1 82 ? 9.108 -5.210 -14.399 1.00 75.69 82 ASN A O 1
ATOM 611 N N . THR A 1 83 ? 8.649 -6.695 -16.001 1.00 68.50 83 THR A N 1
ATOM 612 C CA . THR A 1 83 ? 9.685 -7.660 -15.580 1.00 68.50 83 THR A CA 1
ATOM 613 C C . THR A 1 83 ? 11.120 -7.191 -15.850 1.00 68.50 83 THR A C 1
ATOM 615 O O . THR A 1 83 ? 12.069 -7.862 -15.447 1.00 68.50 83 THR A O 1
ATOM 618 N N . ALA A 1 84 ? 11.299 -6.074 -16.564 1.00 71.56 84 ALA A N 1
ATOM 619 C CA . ALA A 1 84 ? 12.610 -5.486 -16.839 1.00 71.56 84 ALA A CA 1
ATOM 620 C C . ALA A 1 84 ? 13.214 -4.814 -15.593 1.00 71.56 84 ALA A C 1
ATOM 622 O O . ALA A 1 84 ? 14.435 -4.793 -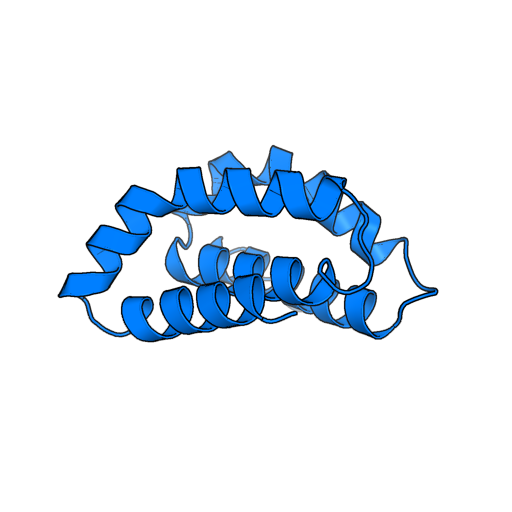15.438 1.00 71.56 84 ALA A O 1
ATOM 623 N N . GLU A 1 85 ? 12.369 -4.321 -14.683 1.00 71.56 85 GLU A N 1
ATOM 624 C CA . GLU A 1 85 ? 12.766 -3.725 -13.406 1.00 71.56 85 GLU A CA 1
ATOM 625 C C . GLU A 1 85 ? 12.444 -4.692 -12.259 1.00 71.56 85 GLU A C 1
ATOM 627 O O . GLU A 1 85 ? 11.404 -4.618 -11.605 1.00 71.56 85 GLU A O 1
ATOM 632 N N . TYR A 1 86 ? 13.358 -5.635 -12.011 1.00 71.75 86 TYR A N 1
ATOM 633 C CA . TYR A 1 86 ? 13.166 -6.721 -11.039 1.00 71.75 86 TYR A CA 1
ATOM 634 C C . TYR A 1 86 ? 12.788 -6.240 -9.622 1.00 71.75 86 TYR A C 1
ATOM 636 O O . TYR A 1 86 ? 12.028 -6.910 -8.919 1.00 71.75 86 TYR A O 1
ATOM 644 N N . ALA A 1 87 ? 13.297 -5.080 -9.196 1.00 73.12 87 ALA A N 1
ATOM 645 C CA . ALA A 1 87 ? 12.985 -4.494 -7.895 1.00 73.12 87 ALA A CA 1
ATOM 646 C C . ALA A 1 87 ? 11.523 -4.015 -7.814 1.00 73.12 87 ALA A C 1
ATOM 648 O O . ALA A 1 87 ? 10.797 -4.459 -6.924 1.00 73.12 87 ALA A O 1
ATOM 649 N N . ALA A 1 88 ? 11.052 -3.224 -8.784 1.00 74.38 88 ALA A N 1
ATOM 650 C CA . ALA A 1 88 ? 9.648 -2.817 -8.882 1.00 74.38 88 ALA A CA 1
ATOM 651 C C . ALA A 1 88 ? 8.694 -4.022 -8.980 1.00 74.38 88 ALA A C 1
ATOM 653 O O . ALA A 1 88 ? 7.670 -4.054 -8.293 1.00 74.38 88 ALA A O 1
ATOM 654 N N . PHE A 1 89 ? 9.059 -5.053 -9.750 1.00 81.75 89 PHE A N 1
ATOM 655 C CA . PHE A 1 89 ? 8.300 -6.306 -9.824 1.00 81.75 89 PHE A CA 1
ATOM 656 C C . 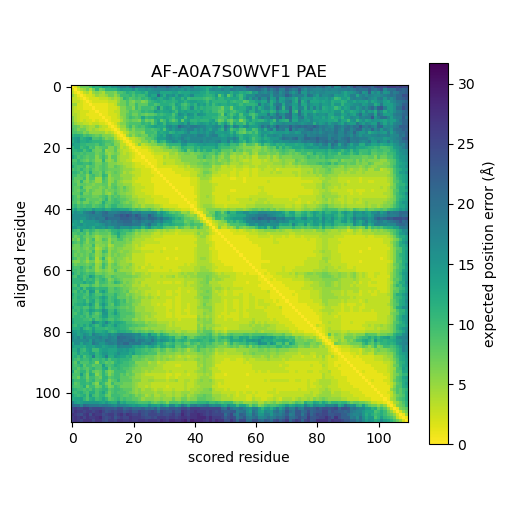PHE A 1 89 ? 8.180 -6.985 -8.450 1.00 81.75 89 PHE A C 1
ATOM 658 O O . PHE A 1 89 ? 7.077 -7.286 -7.992 1.00 81.75 89 PHE A O 1
AT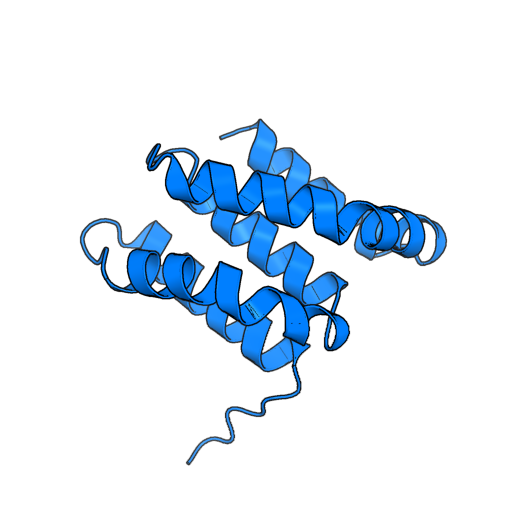OM 665 N N . THR A 1 90 ? 9.309 -7.179 -7.761 1.00 83.88 90 THR A N 1
ATOM 666 C CA . THR A 1 90 ? 9.353 -7.839 -6.445 1.00 83.88 90 THR A CA 1
ATOM 667 C C . THR A 1 90 ? 8.525 -7.078 -5.408 1.00 83.88 90 THR A C 1
ATOM 669 O O . THR A 1 90 ? 7.771 -7.686 -4.649 1.00 83.88 90 THR A O 1
ATOM 672 N N . ILE A 1 91 ? 8.618 -5.746 -5.399 1.00 86.12 91 ILE A N 1
ATOM 673 C CA . ILE A 1 91 ? 7.833 -4.894 -4.496 1.00 86.12 91 ILE A CA 1
ATOM 674 C C . ILE A 1 91 ? 6.340 -5.005 -4.818 1.00 86.12 91 ILE A C 1
ATOM 676 O O . ILE A 1 91 ? 5.529 -5.136 -3.905 1.00 86.12 91 ILE A O 1
ATOM 680 N N . THR A 1 92 ? 5.970 -5.012 -6.100 1.00 86.00 92 THR A N 1
ATOM 681 C CA . THR A 1 92 ? 4.567 -5.139 -6.522 1.00 86.00 92 THR A CA 1
ATOM 682 C C . THR A 1 92 ? 3.951 -6.458 -6.050 1.00 86.00 92 THR A C 1
ATOM 684 O O . THR A 1 92 ? 2.814 -6.467 -5.581 1.00 86.00 92 THR A O 1
ATOM 687 N N . VAL A 1 93 ? 4.702 -7.565 -6.096 1.00 88.19 93 VAL A N 1
ATOM 688 C CA . VAL A 1 93 ? 4.267 -8.848 -5.509 1.00 88.19 93 VAL A CA 1
ATOM 689 C C . VAL A 1 93 ? 4.032 -8.714 -3.999 1.00 88.19 93 VAL A C 1
ATOM 691 O O . VAL A 1 93 ? 3.048 -9.245 -3.486 1.00 88.19 93 VAL A O 1
ATOM 694 N N . GLY A 1 94 ? 4.886 -7.967 -3.293 1.00 88.12 94 GLY A N 1
ATOM 695 C CA . GLY A 1 94 ? 4.687 -7.634 -1.878 1.00 88.12 94 GLY A CA 1
ATOM 696 C C . GLY A 1 94 ? 3.376 -6.885 -1.622 1.00 88.12 94 GLY A C 1
ATOM 697 O O . GLY A 1 94 ? 2.599 -7.301 -0.767 1.00 88.12 94 GLY A O 1
ATOM 698 N N . VAL A 1 95 ? 3.071 -5.867 -2.433 1.00 89.31 95 VAL A N 1
ATOM 699 C CA . VAL A 1 95 ? 1.814 -5.098 -2.343 1.00 89.31 95 VAL A CA 1
ATOM 700 C C . VAL A 1 95 ? 0.584 -5.990 -2.548 1.00 89.31 95 VAL A C 1
ATOM 702 O O . VAL A 1 95 ? -0.429 -5.805 -1.878 1.00 89.31 95 VAL A O 1
ATOM 705 N N . VAL A 1 96 ? 0.656 -6.994 -3.429 1.00 89.00 96 VAL A N 1
ATOM 706 C CA . VAL A 1 96 ? -0.419 -7.996 -3.568 1.00 89.00 96 VAL A CA 1
ATOM 707 C C . VAL A 1 96 ? -0.597 -8.797 -2.274 1.00 89.00 96 VAL A C 1
ATOM 709 O O . VAL A 1 96 ? -1.729 -9.035 -1.857 1.00 89.00 96 VAL A O 1
ATOM 712 N N . GLY A 1 97 ? 0.497 -9.176 -1.612 1.00 87.50 97 GLY A N 1
ATOM 713 C CA . GLY A 1 97 ? 0.453 -9.815 -0.294 1.00 87.50 97 GLY A CA 1
ATOM 714 C C . GLY A 1 97 ? -0.194 -8.930 0.775 1.00 87.50 97 GLY A C 1
ATOM 715 O O . GLY A 1 97 ? -1.034 -9.413 1.541 1.00 87.50 97 GLY A O 1
ATOM 716 N N . ASP A 1 98 ? 0.133 -7.635 0.783 1.00 88.88 98 ASP A N 1
ATOM 717 C CA . ASP A 1 98 ? -0.475 -6.652 1.685 1.00 88.88 98 ASP A CA 1
ATOM 718 C C . ASP A 1 98 ? -1.984 -6.520 1.426 1.00 88.88 98 ASP A C 1
ATOM 720 O O . ASP A 1 98 ? -2.767 -6.519 2.375 1.00 88.88 98 ASP A O 1
ATOM 724 N N . LEU A 1 99 ? -2.418 -6.494 0.156 1.00 88.56 99 LEU A N 1
ATOM 725 C CA . LEU A 1 99 ? -3.839 -6.484 -0.224 1.00 88.56 99 LEU A CA 1
ATOM 726 C C . LEU A 1 99 ? -4.572 -7.734 0.269 1.00 88.56 99 LEU A C 1
ATOM 728 O O . LEU A 1 99 ? -5.635 -7.621 0.880 1.00 88.56 99 LEU A O 1
ATOM 732 N N . CYS A 1 100 ? -4.009 -8.921 0.028 1.00 87.44 100 CYS A N 1
ATOM 733 C CA . CYS A 1 100 ? -4.604 -10.176 0.486 1.00 87.44 100 CYS A CA 1
ATOM 734 C C . CYS A 1 100 ? -4.747 -10.201 2.013 1.00 87.44 100 CYS A C 1
ATOM 736 O O . CYS A 1 100 ? -5.801 -10.567 2.537 1.00 87.44 100 CYS A O 1
ATOM 738 N N . THR A 1 101 ? -3.707 -9.752 2.718 1.00 87.25 101 THR A N 1
ATOM 739 C CA . THR A 1 101 ? -3.682 -9.687 4.184 1.00 87.25 101 THR A CA 1
ATOM 740 C C . THR A 1 101 ? -4.709 -8.689 4.718 1.00 87.25 101 THR A C 1
ATOM 742 O O . THR A 1 101 ? -5.494 -9.035 5.599 1.00 87.25 101 THR A O 1
ATOM 745 N N . ALA A 1 102 ? -4.747 -7.472 4.170 1.00 87.12 102 ALA A N 1
ATOM 746 C CA . ALA A 1 102 ? -5.640 -6.404 4.614 1.00 87.12 102 ALA A CA 1
ATOM 747 C C . ALA A 1 102 ? -7.123 -6.728 4.394 1.00 87.12 102 ALA A C 1
ATOM 749 O O . ALA A 1 102 ? -7.961 -6.325 5.194 1.00 87.12 102 ALA A O 1
ATOM 750 N N . LEU A 1 103 ? -7.452 -7.459 3.328 1.00 82.94 103 LEU A N 1
ATOM 751 C CA . LEU A 1 103 ? -8.833 -7.792 2.967 1.00 82.94 103 LEU A CA 1
ATOM 752 C C . LEU A 1 103 ? -9.324 -9.110 3.574 1.00 82.94 103 LEU A C 1
ATOM 754 O O . LEU A 1 103 ? -10.427 -9.551 3.253 1.00 82.94 103 LEU A O 1
ATOM 758 N N . GLY A 1 104 ? -8.497 -9.785 4.379 1.00 74.62 104 GLY A N 1
ATOM 759 C CA . GLY A 1 104 ? -8.818 -11.116 4.896 1.00 74.62 104 GLY A CA 1
ATOM 760 C C . GLY A 1 104 ? -9.010 -12.160 3.789 1.00 74.62 104 GLY A C 1
ATOM 761 O O . GLY A 1 104 ? -9.573 -13.231 4.032 1.00 74.62 104 GLY A O 1
ATOM 762 N N . LEU A 1 105 ? -8.543 -11.865 2.571 1.00 70.69 105 LEU A N 1
ATOM 763 C CA . LEU A 1 105 ? -8.520 -12.797 1.455 1.00 70.69 105 LEU A CA 1
ATOM 764 C C . LEU A 1 105 ? -7.367 -13.757 1.721 1.00 70.69 105 LEU A C 1
ATOM 766 O O . LEU A 1 105 ? -6.249 -13.582 1.239 1.00 70.69 105 LEU A O 1
ATOM 770 N N . LEU A 1 106 ? -7.646 -14.761 2.550 1.00 53.19 106 LEU A N 1
ATOM 771 C CA . LEU A 1 106 ? -6.806 -15.936 2.697 1.00 53.19 106 LEU A CA 1
ATOM 772 C C . LEU A 1 106 ? -6.477 -16.449 1.292 1.00 53.19 106 LEU A C 1
ATOM 774 O O . LEU A 1 106 ? -7.307 -17.081 0.637 1.00 53.19 106 LEU A O 1
ATOM 778 N N . VAL A 1 107 ? -5.239 -16.224 0.853 1.00 51.31 107 VAL A N 1
ATOM 779 C CA . VAL A 1 107 ? -4.585 -17.131 -0.084 1.00 51.31 107 VAL A CA 1
ATOM 780 C C . VAL A 1 107 ? -4.395 -18.418 0.709 1.00 51.31 107 VAL A C 1
ATOM 782 O O . VAL A 1 107 ?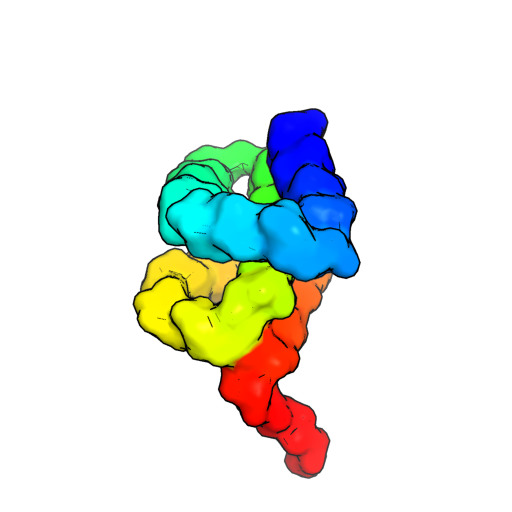 -3.349 -18.663 1.306 1.00 51.31 107 VAL A O 1
ATOM 785 N N . ALA A 1 108 ? -5.472 -19.192 0.835 1.00 35.38 108 ALA A N 1
ATOM 786 C CA . ALA A 1 108 ? -5.377 -20.548 1.322 1.00 35.38 108 ALA A CA 1
ATOM 787 C C . ALA A 1 108 ? -4.419 -21.276 0.366 1.00 35.38 108 ALA A C 1
ATOM 789 O O . ALA A 1 108 ? -4.606 -21.173 -0.852 1.00 35.38 108 ALA A O 1
ATOM 790 N N . PRO A 1 109 ? -3.381 -21.962 0.869 1.00 38.25 109 PRO A N 1
ATOM 791 C CA . PRO A 1 109 ? -2.603 -22.844 0.020 1.00 38.25 109 PRO A CA 1
ATOM 792 C C . PRO A 1 109 ? -3.563 -23.922 -0.496 1.00 38.25 109 PRO A C 1
ATOM 794 O O . PRO A 1 109 ? -4.161 -24.649 0.299 1.00 38.25 109 PRO A O 1
ATOM 797 N N . VAL A 1 110 ? -3.774 -23.945 -1.813 1.00 36.16 110 VAL A N 1
ATOM 798 C CA . VAL A 1 110 ? -4.466 -25.027 -2.530 1.00 36.16 110 VAL A CA 1
ATOM 799 C C . VAL A 1 110 ? -3.561 -26.239 -2.662 1.00 36.16 110 VAL A C 1
ATOM 801 O O . VAL A 1 110 ? -2.349 -26.040 -2.904 1.00 36.16 110 VAL A O 1
#

Solvent-accessible surface area (backbone atoms only — not comparable to full-atom values): 5942 Å² total; per-residue (Å²): 73,72,70,40,48,50,48,30,51,47,53,52,61,36,52,73,37,79,83,44,28,56,59,50,59,73,43,42,66,63,52,50,56,52,40,52,56,51,54,71,65,66,48,72,74,44,39,49,37,35,46,53,27,48,27,50,48,36,55,67,54,24,57,78,40,63,84,52,42,82,73,45,49,65,54,45,53,51,30,61,69,38,68,87,46,59,66,43,24,55,51,36,56,49,34,52,51,29,50,30,61,24,59,68,47,72,81,66,89,127

Nearest PDB structures (foldseek):
  3lww-assembly2_C  TM=8.337E-01  e=3.401E-03  Homo sapiens
  2qna-assembly1_A  TM=7.896E-01  e=1.359E-02  Homo sapiens
  7uxh-assembly1_C  TM=7.435E-01  e=1.862E-01  Homo sapiens
  3woy-assembly1_A  TM=6.769E-01  e=1.235E-01  Homo sapiens
  4k92-assembly2_B  TM=5.953E-01  e=9.554E-02  Homo sapiens

Sequence (110 aa):
GLLCGTLQVIIQRLGEEEQTKQAVLQASESILQLLLKLLEAQATAVHEEALLALGALIALVGEAFAPSLPFVFPQVEKGLANTAEYAAFTITVGVVGDLCTALGLLVAPV

Foldseek 3Di:
DPPLLVLLVCLQVLLVDPVSLVVCLVCLVVLLVVLLVQLVVPPPVRNLSSLSSLLSSLLSCFLVCVVVCVSCVVSLVVQCVPVVPVSSNVSSVVSVVSNCRRNVVPPPPD

Mean predicted aligned error: 7.96 Å